Protein AF-A0A9D3XKF3-F1 (afdb_monomer_lite)

Foldseek 3Di:
DDDDDDDPDDDDPDDPDDDDDDDDDPDPPVVVVVVVVVVVVVVVVVVVVVVVVVVVVVVVVVLVVVLVVLVVVLVVLVVVLVVLVCQVVPCVVPDPVCSVVSVVVSVVVNVVSVVVNVVSVVVNVVSVVVVVVVVVVVVVVVVVVVPDPPPDDPDDDDDDDDDDDPDDDDDDD

Organism: NCBI:txid74926

pLDDT: mean 72.64, std 13.98, range [36.06, 91.5]

Radius of gyration: 32.76 Å; chains: 1; bounding box: 89×28×91 Å

Secondary structure (DSSP, 8-state):
---PPP----------------------HHHHHHHHHHHHHHHHHHHHHHHHHHHHHHHHHHHHHHHHHHHHHHHHHHHHHHHHTTGGGSGGGS-HHHHHHHHHHHHHHHHHHHHHHHHHHHHHHHHHHHHHHHHHHHHHHHHHHH----------------------PPPP-

Structure (mmCIF, N/CA/C/O backbone):
data_AF-A0A9D3XKF3-F1
#
_entry.id   AF-A0A9D3XKF3-F1
#
loop_
_atom_site.group_PDB
_atom_site.id
_atom_site.type_symbol
_atom_site.label_atom_id
_atom_site.label_alt_id
_atom_site.label_comp_id
_atom_site.label_asym_id
_atom_site.label_entity_id
_atom_site.label_seq_id
_atom_site.pdbx_PDB_ins_code
_atom_site.Cartn_x
_atom_site.Cartn_y
_atom_site.Cartn_z
_atom_site.occupancy
_atom_site.B_iso_or_equiv
_atom_site.auth_seq_id
_atom_site.auth_comp_id
_atom_site.auth_asym_id
_atom_site.auth_atom_id
_atom_site.pdbx_PDB_model_num
ATOM 1 N N . MET A 1 1 ? 14.728 -14.648 19.759 1.00 49.22 1 MET A N 1
ATOM 2 C CA . MET A 1 1 ? 14.638 -15.133 18.366 1.00 49.22 1 MET A CA 1
ATOM 3 C C . MET A 1 1 ? 15.507 -14.198 17.536 1.00 49.22 1 MET A C 1
ATOM 5 O O . MET A 1 1 ? 15.061 -13.125 17.159 1.00 49.22 1 MET A O 1
ATOM 9 N N . SER A 1 2 ? 16.798 -14.518 17.441 1.00 36.41 2 SER A N 1
ATOM 10 C CA . SER A 1 2 ? 17.829 -13.616 16.913 1.00 36.41 2 SER A CA 1
ATOM 11 C C . SER A 1 2 ? 17.990 -13.819 15.410 1.00 36.41 2 SER A C 1
ATOM 13 O O . SER A 1 2 ? 18.233 -14.938 14.965 1.00 36.41 2 SER A O 1
ATOM 15 N N . MET A 1 3 ? 17.841 -12.744 14.635 1.00 36.06 3 MET A N 1
ATOM 16 C CA . MET A 1 3 ? 18.145 -12.727 13.205 1.00 36.06 3 MET A CA 1
ATOM 17 C C . MET A 1 3 ? 19.655 -12.553 13.019 1.00 36.06 3 MET A C 1
ATOM 19 O O . MET A 1 3 ? 20.192 -11.480 13.284 1.00 36.06 3 MET A O 1
ATOM 23 N N . SER A 1 4 ? 20.334 -13.606 12.563 1.00 44.69 4 SER A N 1
ATOM 24 C CA . SER A 1 4 ? 21.698 -13.500 12.037 1.00 44.69 4 SER A CA 1
ATOM 25 C C . SER A 1 4 ? 21.690 -12.722 10.725 1.00 44.69 4 SER A C 1
ATOM 27 O O . SER A 1 4 ? 20.983 -13.078 9.782 1.00 44.69 4 SER A O 1
ATOM 29 N N . ILE A 1 5 ? 22.505 -11.673 10.671 1.00 47.72 5 ILE A N 1
ATOM 30 C CA . ILE A 1 5 ? 22.848 -10.937 9.456 1.00 47.72 5 ILE A CA 1
ATOM 31 C C . ILE A 1 5 ? 23.975 -11.716 8.772 1.00 47.72 5 ILE A C 1
ATOM 33 O O . ILE A 1 5 ? 25.007 -11.991 9.379 1.00 47.72 5 ILE A O 1
ATOM 37 N N . PHE A 1 6 ? 23.739 -12.119 7.528 1.00 45.12 6 PHE A N 1
ATOM 38 C CA . PHE A 1 6 ? 24.699 -12.812 6.675 1.00 45.12 6 PHE A CA 1
ATOM 39 C C . PHE A 1 6 ? 25.682 -11.775 6.106 1.00 45.12 6 PHE A C 1
ATOM 41 O O . PHE A 1 6 ? 25.260 -10.853 5.410 1.00 45.12 6 PHE A O 1
ATOM 48 N N . SER A 1 7 ? 26.969 -11.893 6.442 1.00 44.09 7 SER A N 1
ATOM 49 C CA . SER A 1 7 ? 28.045 -11.049 5.908 1.00 44.09 7 SER A CA 1
ATOM 50 C C . SER A 1 7 ? 28.355 -11.419 4.453 1.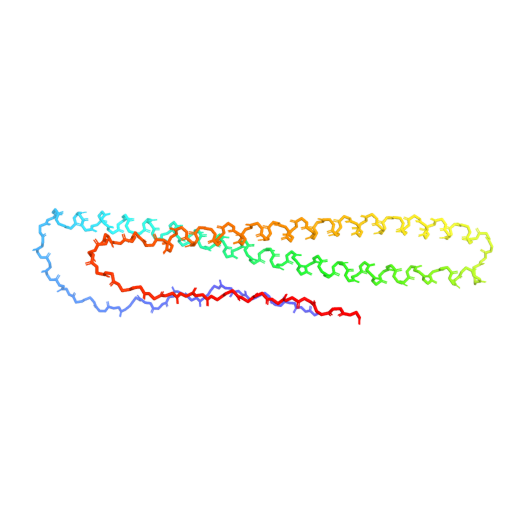00 44.09 7 SER A C 1
ATOM 52 O O . SER A 1 7 ? 28.844 -12.510 4.176 1.00 44.09 7 SER A O 1
ATOM 54 N N . GLU A 1 8 ? 28.102 -10.498 3.522 1.00 47.03 8 GLU A N 1
ATOM 55 C CA . GLU A 1 8 ? 28.606 -10.529 2.141 1.00 47.03 8 GLU A CA 1
ATOM 56 C C . GLU A 1 8 ? 30.037 -9.968 2.095 1.00 47.03 8 GLU A C 1
ATOM 58 O O . GLU A 1 8 ? 30.235 -8.808 1.743 1.00 47.03 8 GLU A O 1
ATOM 63 N N . THR A 1 9 ? 31.052 -10.758 2.451 1.00 55.16 9 THR A N 1
ATOM 64 C CA . THR A 1 9 ? 32.457 -10.370 2.211 1.00 55.16 9 THR A CA 1
ATOM 65 C C . THR A 1 9 ? 33.380 -11.571 1.996 1.00 55.16 9 THR A C 1
ATOM 67 O O . THR A 1 9 ? 34.381 -11.646 2.683 1.00 55.16 9 THR A O 1
ATOM 70 N N . GLU A 1 10 ? 33.106 -12.510 1.083 1.00 50.69 10 GLU A N 1
ATOM 71 C CA . GLU A 1 10 ? 34.127 -13.503 0.662 1.00 50.69 10 GLU A CA 1
ATOM 72 C C . GLU A 1 10 ? 33.811 -14.146 -0.701 1.00 50.69 10 GLU A C 1
ATOM 74 O O . GLU A 1 10 ? 33.521 -15.331 -0.771 1.00 50.69 10 GLU A O 1
ATOM 79 N N . ILE A 1 11 ? 33.868 -13.400 -1.811 1.00 52.22 11 ILE A N 1
ATOM 80 C CA . ILE A 1 11 ? 34.087 -14.018 -3.138 1.00 52.22 11 ILE A CA 1
ATOM 81 C C . ILE A 1 11 ? 34.850 -13.037 -4.042 1.00 52.22 11 ILE A C 1
ATOM 83 O O . ILE A 1 11 ? 34.238 -12.429 -4.916 1.00 52.22 11 ILE A O 1
ATOM 87 N N . LEU A 1 12 ? 36.165 -12.841 -3.844 1.00 50.34 12 LEU A N 1
ATOM 88 C CA . LEU A 1 12 ? 37.032 -12.319 -4.923 1.00 50.34 12 LEU A CA 1
ATOM 89 C C . LEU A 1 12 ? 38.546 -12.429 -4.670 1.00 50.34 12 LEU A C 1
ATOM 91 O O . LEU A 1 12 ? 39.264 -11.444 -4.798 1.00 50.34 12 LEU A O 1
ATOM 95 N N . LEU A 1 13 ? 39.069 -13.618 -4.371 1.00 51.72 13 LEU A N 1
ATOM 96 C CA . LEU A 1 13 ? 40.514 -13.866 -4.466 1.00 51.72 13 LEU A CA 1
ATOM 97 C C . LEU A 1 13 ? 40.783 -15.297 -4.937 1.00 51.72 13 LEU A C 1
ATOM 99 O O . LEU A 1 13 ? 41.178 -16.125 -4.132 1.00 51.72 13 LEU A O 1
ATOM 103 N N . ASP A 1 14 ? 40.562 -15.595 -6.226 1.00 45.94 14 ASP A N 1
ATOM 104 C CA . ASP A 1 14 ? 41.229 -16.760 -6.841 1.00 45.94 14 ASP A CA 1
ATOM 105 C C . ASP A 1 14 ? 41.308 -16.733 -8.384 1.00 45.94 14 ASP A C 1
ATOM 107 O O . ASP A 1 14 ? 40.987 -17.691 -9.082 1.00 45.94 14 ASP A O 1
ATOM 111 N N . LEU A 1 15 ? 41.730 -15.601 -8.959 1.00 51.44 15 LEU A N 1
ATOM 112 C CA . LEU A 1 15 ? 42.036 -15.501 -10.398 1.00 51.44 15 LEU A CA 1
ATOM 113 C C . LEU A 1 15 ? 43.392 -14.825 -10.655 1.00 51.44 15 LEU A C 1
ATOM 115 O O . LEU A 1 15 ? 43.530 -14.011 -11.564 1.00 51.44 15 LEU A O 1
ATOM 119 N N . SER A 1 16 ? 44.415 -15.155 -9.861 1.00 50.50 16 SER A N 1
ATOM 120 C CA . SER A 1 16 ? 45.786 -14.668 -10.085 1.00 50.50 16 SER A CA 1
ATOM 121 C C . SER A 1 16 ? 46.793 -15.817 -10.125 1.00 50.50 16 SER A C 1
ATOM 123 O O . SER A 1 16 ? 47.710 -15.914 -9.316 1.00 50.50 16 SER A O 1
ATOM 125 N N . SER A 1 17 ? 46.594 -16.743 -11.062 1.00 50.62 17 SER A N 1
ATOM 126 C CA . SER A 1 17 ? 47.620 -17.705 -11.494 1.00 50.62 17 SER A CA 1
ATOM 127 C C . SER A 1 17 ? 47.348 -18.158 -12.930 1.00 50.62 17 SER A C 1
ATOM 129 O O . SER A 1 17 ? 47.228 -19.341 -13.230 1.00 50.62 17 SER A O 1
ATOM 131 N N . ALA A 1 18 ? 47.227 -17.191 -13.842 1.00 50.16 18 ALA A N 1
ATOM 132 C CA . ALA A 1 18 ? 47.318 -17.452 -15.273 1.00 50.16 18 ALA A CA 1
ATOM 133 C C . ALA A 1 18 ? 48.772 -17.238 -15.711 1.00 50.16 18 ALA A C 1
ATOM 135 O O . ALA A 1 18 ? 49.296 -16.126 -15.682 1.00 50.16 18 ALA A O 1
ATOM 136 N N . SER A 1 19 ? 49.418 -18.347 -16.065 1.00 52.78 19 SER A N 1
ATOM 137 C CA . SER A 1 19 ? 50.747 -18.442 -16.665 1.00 52.78 19 SER A CA 1
ATOM 138 C C . SER A 1 19 ? 50.959 -17.380 -17.753 1.00 52.78 19 SER A C 1
ATOM 140 O O . SER A 1 19 ? 50.262 -17.351 -18.768 1.00 52.78 19 SER A O 1
ATOM 142 N N . ALA A 1 20 ? 51.933 -16.499 -17.521 1.00 52.84 20 ALA A N 1
ATOM 143 C CA . ALA A 1 20 ? 52.381 -15.497 -18.474 1.00 52.84 20 ALA A CA 1
ATOM 144 C C . ALA A 1 20 ? 53.132 -16.178 -19.627 1.00 52.84 20 ALA A C 1
ATOM 146 O O . ALA A 1 20 ? 54.328 -16.448 -19.535 1.00 52.84 20 ALA A O 1
ATOM 147 N N . VAL A 1 21 ? 52.424 -16.453 -20.722 1.00 63.56 21 VAL A N 1
ATOM 148 C CA . VAL A 1 21 ? 53.046 -16.752 -22.015 1.00 63.56 21 VAL A CA 1
ATOM 149 C C . VAL A 1 21 ? 53.445 -15.412 -22.649 1.00 63.56 21 VAL A C 1
ATOM 151 O O . VAL A 1 21 ? 52.562 -14.602 -22.944 1.00 63.56 21 VAL A O 1
ATOM 154 N N . PRO A 1 22 ? 54.744 -15.125 -22.849 1.00 56.66 22 PRO A N 1
ATOM 155 C CA . PRO A 1 22 ? 55.180 -13.876 -23.457 1.00 56.66 22 PRO A CA 1
ATOM 156 C C . PRO A 1 22 ? 54.881 -13.918 -24.957 1.00 56.66 22 PRO A C 1
ATOM 158 O O . PRO A 1 22 ? 55.567 -14.594 -25.722 1.00 56.66 22 PRO A O 1
ATOM 161 N N . VAL A 1 23 ? 53.844 -13.202 -25.391 1.00 58.81 23 VAL A N 1
ATOM 162 C CA . VAL A 1 23 ? 53.564 -13.009 -26.818 1.00 58.81 23 VAL A CA 1
ATOM 163 C C . VAL A 1 23 ? 54.338 -11.774 -27.303 1.00 58.81 23 VAL A C 1
ATOM 165 O O . VAL A 1 23 ? 54.110 -10.681 -26.778 1.00 58.81 23 VAL A O 1
ATOM 168 N N . PRO A 1 24 ? 55.257 -11.894 -28.280 1.00 52.56 24 PRO A N 1
ATOM 169 C CA . PRO A 1 24 ? 56.035 -10.765 -28.777 1.00 52.56 24 PRO A CA 1
ATOM 170 C C . PRO A 1 24 ? 55.185 -9.927 -29.741 1.00 52.56 24 PRO A C 1
ATOM 172 O O . PRO A 1 24 ? 55.198 -10.130 -30.952 1.00 52.56 24 PRO A O 1
ATOM 175 N N . PHE A 1 25 ? 54.427 -8.968 -29.212 1.00 52.66 25 PHE A N 1
ATOM 176 C CA . PHE A 1 25 ? 53.711 -7.995 -30.036 1.00 52.66 25 PHE A CA 1
ATOM 177 C C . PHE A 1 25 ? 54.606 -6.791 -30.345 1.00 52.66 25 PHE A C 1
ATOM 179 O O . PHE A 1 25 ? 54.596 -5.785 -29.642 1.00 52.66 25 PHE A O 1
ATOM 186 N N . ASN A 1 26 ? 55.370 -6.881 -31.435 1.00 65.00 26 ASN A N 1
ATOM 187 C CA . ASN A 1 26 ? 55.974 -5.712 -32.073 1.00 65.00 26 ASN A CA 1
ATOM 188 C C . ASN A 1 26 ? 54.916 -5.030 -32.958 1.00 65.00 26 ASN A C 1
ATOM 190 O O . ASN A 1 26 ? 54.854 -5.259 -34.165 1.00 65.00 26 ASN A O 1
ATOM 194 N N . MET A 1 27 ? 54.022 -4.262 -32.332 1.00 54.94 27 MET A N 1
ATOM 195 C CA . MET A 1 27 ? 53.008 -3.455 -33.016 1.00 54.94 27 MET A CA 1
ATOM 196 C C . MET A 1 27 ? 53.355 -1.962 -32.894 1.00 54.94 27 MET A C 1
ATOM 198 O O . MET A 1 27 ? 53.794 -1.529 -31.828 1.00 54.94 27 MET A O 1
ATOM 202 N N . PRO A 1 28 ? 53.139 -1.145 -33.945 1.00 67.12 28 PRO A N 1
ATOM 203 C CA . PRO A 1 28 ? 53.393 0.293 -33.907 1.00 67.12 28 PRO A CA 1
ATOM 204 C C . PRO A 1 28 ? 52.643 0.965 -32.750 1.00 67.12 28 PRO A C 1
ATOM 206 O O . PRO A 1 28 ? 51.425 0.813 -32.638 1.00 67.12 28 PRO A O 1
ATOM 209 N N . SER A 1 29 ? 53.335 1.777 -31.942 1.00 70.62 29 SER A N 1
ATOM 210 C CA . SER A 1 29 ? 52.798 2.424 -30.728 1.00 70.62 29 SER A CA 1
ATOM 211 C C . SER A 1 29 ? 51.499 3.212 -30.947 1.00 70.62 29 SER A C 1
ATOM 213 O O . SER A 1 29 ? 50.716 3.405 -30.022 1.00 70.62 29 SER A O 1
ATOM 215 N N . ARG A 1 30 ? 51.230 3.639 -32.186 1.00 64.38 30 ARG A N 1
ATOM 216 C CA . ARG A 1 30 ? 49.988 4.321 -32.566 1.00 64.38 30 ARG A CA 1
ATOM 217 C C . ARG A 1 30 ? 48.764 3.406 -32.535 1.00 64.38 30 ARG A C 1
ATOM 219 O O . ARG A 1 30 ? 47.702 3.851 -32.123 1.00 64.38 30 ARG A O 1
ATOM 226 N N . ILE A 1 31 ? 48.902 2.141 -32.927 1.00 70.94 31 ILE A N 1
ATOM 227 C CA . ILE A 1 31 ? 47.783 1.186 -32.982 1.00 70.94 31 ILE A CA 1
ATOM 228 C C . ILE A 1 31 ? 47.345 0.791 -31.565 1.00 70.94 31 ILE A C 1
ATOM 230 O O . ILE A 1 31 ? 46.149 0.722 -31.291 1.00 70.94 31 ILE A O 1
ATOM 234 N N . LEU A 1 32 ? 48.301 0.635 -30.643 1.00 73.06 32 LEU A N 1
ATOM 235 C CA . LEU A 1 32 ? 48.017 0.377 -29.227 1.00 73.06 32 LEU A CA 1
ATOM 236 C C . LEU A 1 32 ? 47.250 1.536 -28.575 1.00 73.06 32 LEU A C 1
ATOM 238 O O . LEU A 1 32 ? 46.335 1.299 -27.793 1.00 73.06 32 LEU A O 1
ATOM 242 N N . PHE A 1 33 ? 47.564 2.779 -28.950 1.00 74.38 33 PHE A N 1
ATOM 243 C CA . PHE A 1 33 ? 46.885 3.963 -28.420 1.00 74.38 33 PHE A CA 1
ATOM 244 C C . PHE A 1 33 ? 45.412 4.040 -28.857 1.00 74.38 33 PHE A C 1
ATOM 246 O O . PHE A 1 33 ? 44.536 4.317 -28.041 1.00 74.38 33 PHE A O 1
ATOM 253 N N . PHE A 1 34 ? 45.116 3.729 -30.124 1.00 74.31 34 PHE A N 1
ATOM 254 C CA . PHE A 1 34 ? 43.732 3.671 -30.611 1.00 74.31 34 PHE A CA 1
ATOM 255 C C . PHE A 1 34 ? 42.934 2.531 -29.969 1.00 74.31 34 PHE A C 1
ATOM 257 O O . PHE A 1 34 ? 41.776 2.730 -29.607 1.00 74.31 34 PHE A O 1
ATOM 264 N N . HIS A 1 35 ? 43.545 1.360 -29.775 1.00 75.31 35 HIS A N 1
ATOM 265 C CA . HIS A 1 35 ? 42.885 0.246 -29.092 1.00 75.31 35 HIS A CA 1
ATOM 266 C C . HIS A 1 35 ? 42.580 0.562 -27.619 1.00 75.31 35 HIS A C 1
ATOM 268 O O . HIS A 1 35 ? 41.510 0.196 -27.133 1.00 75.31 35 HIS A O 1
ATOM 274 N N . LEU A 1 36 ? 43.477 1.278 -26.928 1.00 78.06 36 LEU A N 1
ATOM 275 C CA . LEU A 1 36 ? 43.283 1.705 -25.540 1.00 78.06 36 LEU A CA 1
ATOM 276 C C . LEU A 1 36 ? 42.132 2.718 -25.409 1.00 78.06 36 LEU A C 1
ATOM 278 O O . LEU A 1 36 ? 41.274 2.554 -24.550 1.00 78.06 36 LEU A O 1
ATOM 282 N N . LEU A 1 37 ? 42.053 3.701 -26.312 1.00 73.94 37 LEU A N 1
ATOM 283 C CA . LEU A 1 37 ? 40.959 4.683 -26.353 1.00 73.94 37 LEU A CA 1
ATOM 284 C C . LEU A 1 37 ? 39.595 4.044 -26.648 1.00 73.94 37 LEU A C 1
ATOM 286 O O . LEU A 1 37 ? 38.592 4.400 -26.030 1.00 73.94 37 LEU A O 1
ATOM 290 N N . ILE A 1 38 ? 39.547 3.085 -27.578 1.00 76.81 38 ILE A N 1
ATOM 291 C CA . ILE A 1 38 ? 38.321 2.334 -27.882 1.00 76.81 38 ILE A CA 1
ATOM 292 C C . ILE A 1 38 ? 37.894 1.505 -26.664 1.00 76.81 38 ILE A C 1
ATOM 294 O O . ILE A 1 38 ? 36.711 1.481 -26.324 1.00 76.81 38 ILE A O 1
ATOM 298 N N . TRP A 1 39 ? 38.848 0.877 -25.974 1.00 76.38 39 TRP A N 1
ATOM 299 C CA . TRP A 1 39 ? 38.592 0.112 -24.756 1.00 76.38 39 TRP A CA 1
ATOM 300 C C . TRP A 1 39 ? 38.083 0.985 -23.602 1.00 76.38 39 TRP A C 1
ATOM 302 O O . TRP A 1 39 ? 37.081 0.639 -22.983 1.00 76.38 39 TRP A O 1
ATOM 312 N N . GLU A 1 40 ? 38.695 2.144 -23.343 1.00 68.38 40 GLU A N 1
ATOM 313 C CA . GLU A 1 40 ? 38.217 3.088 -22.322 1.00 68.38 40 GLU A CA 1
ATOM 314 C C . GLU A 1 40 ? 36.818 3.626 -22.645 1.00 68.38 40 GLU A C 1
ATOM 316 O O . GLU A 1 40 ? 35.959 3.692 -21.762 1.00 68.38 40 GLU A O 1
ATOM 321 N N . SER A 1 41 ? 36.539 3.936 -23.915 1.00 68.50 41 SER A N 1
ATOM 322 C CA . SER A 1 41 ? 35.215 4.390 -24.353 1.00 68.50 41 SER A CA 1
ATOM 323 C C . SER A 1 41 ? 34.141 3.306 -24.168 1.00 68.50 41 SER A C 1
ATOM 325 O O . SER A 1 41 ? 33.060 3.584 -23.638 1.00 68.50 41 SER A O 1
ATOM 327 N N . LEU A 1 42 ? 34.455 2.051 -24.511 1.00 72.75 42 LEU A N 1
ATOM 328 C CA . LEU A 1 42 ? 33.572 0.897 -24.300 1.00 72.75 42 LEU A CA 1
ATOM 329 C C . LEU A 1 42 ? 33.356 0.588 -22.811 1.00 72.75 42 LEU A C 1
ATOM 331 O O . LEU A 1 42 ? 32.219 0.348 -22.400 1.00 72.75 42 LEU A O 1
ATOM 335 N N . CYS A 1 43 ? 34.410 0.645 -21.993 1.00 70.88 43 CYS A N 1
ATOM 336 C CA . CYS A 1 43 ? 34.325 0.448 -20.543 1.00 70.88 43 CYS A CA 1
ATOM 337 C C . CYS A 1 43 ? 33.456 1.518 -19.871 1.00 70.88 43 CYS A C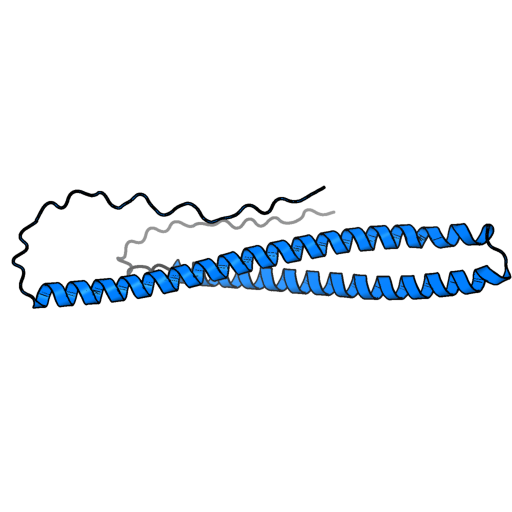 1
ATOM 339 O O . CYS A 1 43 ? 32.598 1.186 -19.052 1.00 70.88 43 CYS A O 1
ATOM 341 N N . THR A 1 44 ? 33.601 2.783 -20.271 1.00 73.12 44 THR A N 1
ATOM 342 C CA . THR A 1 44 ? 32.804 3.890 -19.717 1.00 73.12 44 THR A CA 1
ATOM 343 C C . THR A 1 44 ? 31.317 3.746 -20.069 1.00 73.12 44 THR A C 1
ATOM 345 O O . THR A 1 44 ? 30.440 3.957 -19.227 1.00 73.12 44 THR A O 1
ATOM 348 N N . GLY A 1 45 ? 31.013 3.321 -21.301 1.00 73.19 45 GLY A N 1
ATOM 349 C CA . GLY A 1 45 ? 29.642 3.038 -21.732 1.00 73.19 45 GLY A CA 1
ATOM 350 C C . GLY A 1 45 ? 29.008 1.863 -20.978 1.00 73.19 45 GLY A C 1
ATOM 351 O O . GLY A 1 45 ? 27.857 1.952 -20.541 1.00 73.19 45 GLY A O 1
ATOM 352 N N . ALA A 1 46 ? 29.759 0.778 -20.771 1.00 68.81 46 ALA A N 1
ATOM 353 C CA . ALA A 1 46 ? 29.284 -0.400 -20.048 1.00 68.81 46 ALA A CA 1
ATOM 354 C C . ALA A 1 46 ? 28.980 -0.092 -18.572 1.00 68.81 46 ALA A C 1
ATOM 356 O O . ALA A 1 46 ? 27.942 -0.516 -18.058 1.00 68.81 46 ALA A O 1
ATOM 357 N N . GLU A 1 47 ? 29.825 0.696 -17.902 1.00 75.19 47 GLU A N 1
ATOM 358 C CA . GLU A 1 47 ? 29.622 1.086 -16.503 1.00 75.19 47 GLU A CA 1
ATOM 359 C C . GLU A 1 47 ? 28.362 1.948 -16.321 1.00 75.19 47 GLU A C 1
ATOM 361 O O . GLU A 1 47 ? 27.576 1.720 -15.396 1.00 75.19 47 GLU A O 1
ATOM 366 N N . ALA A 1 48 ? 28.114 2.897 -17.230 1.00 74.44 48 ALA A N 1
ATOM 367 C CA . ALA A 1 48 ? 26.916 3.735 -17.202 1.00 74.44 48 ALA A CA 1
ATOM 368 C C . ALA A 1 48 ? 25.629 2.906 -17.371 1.00 74.44 48 ALA A C 1
ATOM 370 O O . ALA A 1 48 ? 24.662 3.088 -16.624 1.00 74.44 48 ALA A O 1
ATOM 371 N N . VAL A 1 49 ? 25.629 1.941 -18.297 1.00 75.06 49 VAL A N 1
ATOM 372 C CA . VAL A 1 49 ? 24.498 1.021 -18.509 1.00 75.06 49 VAL A CA 1
ATOM 373 C C . VAL A 1 49 ? 24.278 0.123 -17.289 1.00 75.06 49 VAL A C 1
ATOM 375 O O . VAL A 1 49 ? 23.134 -0.110 -16.891 1.00 75.06 49 VAL A O 1
ATOM 378 N N . LEU A 1 50 ? 25.351 -0.357 -16.658 1.00 74.50 50 LEU A N 1
ATOM 379 C CA . LEU A 1 50 ? 25.275 -1.230 -15.488 1.00 74.50 50 LEU A CA 1
ATOM 380 C C . LEU A 1 50 ? 24.774 -0.466 -14.253 1.00 74.50 50 LEU A C 1
ATOM 382 O O . LEU A 1 50 ? 23.872 -0.944 -13.563 1.00 74.50 50 LEU A O 1
ATOM 386 N N . LYS A 1 51 ? 25.242 0.771 -14.036 1.00 77.50 51 LYS A N 1
ATOM 387 C CA . LYS A 1 51 ? 24.723 1.682 -13.001 1.00 77.50 51 LYS A CA 1
ATOM 388 C C . LYS A 1 51 ? 23.243 2.018 -13.215 1.00 77.50 51 LYS A C 1
ATOM 390 O O . LYS A 1 51 ? 22.479 1.994 -12.247 1.00 77.50 51 LYS A O 1
ATOM 395 N N . ALA A 1 52 ? 22.819 2.264 -14.457 1.00 74.75 52 ALA A N 1
ATOM 396 C CA . ALA A 1 52 ? 21.418 2.525 -14.800 1.00 74.75 52 ALA A CA 1
ATOM 397 C C . ALA A 1 52 ? 20.514 1.295 -14.591 1.00 74.75 52 ALA A C 1
ATOM 399 O O . ALA A 1 52 ? 19.396 1.417 -14.085 1.00 74.75 52 ALA A O 1
ATOM 400 N N . LYS A 1 53 ? 20.996 0.089 -14.917 1.00 68.38 53 LYS A N 1
ATOM 401 C CA . LYS A 1 53 ? 20.289 -1.171 -14.624 1.00 68.38 53 LYS A CA 1
ATOM 402 C C . LYS A 1 53 ? 20.210 -1.444 -13.120 1.00 68.38 53 LYS A C 1
ATOM 404 O O . LYS A 1 53 ? 19.168 -1.851 -12.613 1.00 68.38 53 LYS A O 1
ATOM 409 N N . LEU A 1 54 ? 21.279 -1.169 -12.376 1.00 74.25 54 LEU A N 1
ATOM 410 C CA . LEU A 1 54 ? 21.315 -1.381 -10.930 1.00 74.25 54 LEU A CA 1
ATOM 411 C C . LEU A 1 54 ? 20.438 -0.373 -10.165 1.00 74.25 54 LEU A C 1
ATOM 413 O O . LEU A 1 54 ? 19.875 -0.712 -9.122 1.00 74.25 54 LEU A O 1
ATOM 417 N N . SER A 1 55 ? 20.296 0.866 -10.650 1.00 71.06 55 SER A N 1
ATOM 418 C CA . SER A 1 55 ? 19.340 1.826 -10.077 1.00 71.06 55 SER A CA 1
ATOM 419 C C . SER A 1 55 ? 17.894 1.401 -10.345 1.00 71.06 55 SER A C 1
ATOM 421 O O . SER A 1 55 ? 17.088 1.391 -9.416 1.00 71.06 55 SER A O 1
ATOM 423 N N . THR A 1 56 ? 17.567 0.939 -11.558 1.00 67.50 56 THR A N 1
ATOM 424 C CA . THR A 1 56 ? 16.222 0.423 -11.877 1.00 67.50 56 THR A CA 1
ATOM 425 C C . THR A 1 56 ? 15.861 -0.821 -11.063 1.00 67.50 56 THR A C 1
ATOM 427 O O . THR A 1 56 ? 14.750 -0.888 -10.534 1.00 67.50 56 THR A O 1
ATOM 430 N N . VAL A 1 57 ? 16.793 -1.761 -10.863 1.00 68.31 57 VAL A N 1
ATOM 431 C CA . VAL A 1 57 ? 16.577 -2.938 -9.995 1.00 68.31 57 VAL A CA 1
ATOM 432 C C . VAL A 1 57 ? 16.341 -2.529 -8.536 1.00 68.31 57 VAL A C 1
ATOM 434 O O . VAL A 1 57 ? 15.421 -3.042 -7.894 1.00 68.31 57 VAL A O 1
ATOM 437 N N . ARG A 1 58 ? 17.108 -1.563 -8.008 1.00 65.69 58 ARG A N 1
ATOM 438 C CA . ARG A 1 58 ? 16.889 -1.029 -6.651 1.00 65.69 58 ARG A CA 1
ATOM 439 C C . ARG A 1 58 ? 15.524 -0.357 -6.509 1.00 65.69 58 ARG A C 1
ATOM 441 O O . ARG A 1 58 ? 14.835 -0.606 -5.522 1.00 65.69 58 ARG A O 1
ATOM 448 N N . HIS A 1 59 ? 15.098 0.426 -7.500 1.00 67.56 59 HIS A N 1
ATOM 449 C CA . HIS A 1 59 ? 13.778 1.058 -7.492 1.00 67.56 59 HIS A CA 1
ATOM 450 C C . HIS A 1 59 ? 12.636 0.036 -7.575 1.00 67.56 59 HIS A C 1
ATOM 452 O O . HIS A 1 59 ? 11.653 0.177 -6.850 1.00 67.56 59 HIS A O 1
ATOM 458 N N . ALA A 1 60 ? 12.767 -1.016 -8.387 1.00 63.44 60 ALA A N 1
ATOM 459 C CA . ALA A 1 60 ? 11.770 -2.085 -8.463 1.00 63.44 60 ALA A CA 1
ATOM 460 C C . ALA A 1 60 ? 11.641 -2.841 -7.129 1.00 63.44 60 ALA A C 1
ATOM 462 O O . ALA A 1 60 ? 10.529 -3.049 -6.638 1.00 63.44 60 ALA A O 1
ATOM 463 N N . LYS A 1 61 ? 12.773 -3.179 -6.494 1.00 68.75 61 LYS A N 1
ATOM 464 C CA . LYS A 1 61 ? 12.794 -3.843 -5.181 1.00 68.75 61 LYS A CA 1
ATOM 465 C C . LYS A 1 61 ? 12.180 -2.958 -4.093 1.00 68.75 61 LYS A C 1
ATOM 467 O O . LYS A 1 61 ? 11.376 -3.437 -3.300 1.00 68.75 61 LYS A O 1
ATOM 472 N N . HIS A 1 62 ? 12.499 -1.664 -4.088 1.00 74.81 62 HIS A N 1
ATOM 473 C CA . HIS A 1 62 ? 11.940 -0.707 -3.135 1.00 74.81 62 HIS A CA 1
ATOM 474 C C . HIS A 1 62 ? 10.416 -0.562 -3.278 1.00 74.81 62 HIS A C 1
ATOM 476 O O . HIS A 1 62 ? 9.700 -0.658 -2.283 1.00 74.81 62 HIS A O 1
ATOM 482 N N . LYS A 1 63 ? 9.907 -0.426 -4.511 1.00 73.56 63 LYS A N 1
ATOM 483 C CA . LYS A 1 63 ? 8.461 -0.343 -4.780 1.00 73.56 63 LYS A CA 1
ATOM 484 C C . LYS A 1 63 ? 7.711 -1.608 -4.346 1.00 73.56 63 LYS A C 1
ATOM 486 O O . LYS A 1 63 ? 6.653 -1.503 -3.732 1.00 73.56 63 LYS A O 1
ATOM 491 N N . ALA A 1 64 ? 8.271 -2.794 -4.601 1.00 77.00 64 ALA A N 1
ATOM 492 C CA . ALA A 1 64 ? 7.681 -4.059 -4.158 1.00 77.00 64 ALA A CA 1
ATOM 493 C C . ALA A 1 64 ? 7.623 -4.172 -2.623 1.00 77.00 64 ALA A C 1
ATOM 495 O O . ALA A 1 64 ? 6.622 -4.630 -2.071 1.00 77.00 64 ALA A O 1
ATOM 496 N N . THR A 1 65 ? 8.668 -3.720 -1.922 1.00 78.38 65 THR A N 1
ATOM 497 C CA . THR A 1 65 ? 8.683 -3.678 -0.453 1.00 78.38 65 THR A CA 1
ATOM 498 C C . THR A 1 65 ? 7.630 -2.717 0.094 1.00 78.38 65 THR A C 1
ATOM 500 O O . THR A 1 65 ? 6.883 -3.106 0.988 1.00 78.38 65 THR A O 1
ATOM 503 N N . ILE A 1 66 ? 7.513 -1.507 -0.469 1.00 78.50 66 ILE A N 1
ATOM 504 C CA . ILE A 1 66 ? 6.482 -0.537 -0.064 1.00 78.50 66 ILE A CA 1
ATOM 505 C C . ILE A 1 66 ? 5.087 -1.138 -0.237 1.00 78.50 66 ILE A C 1
ATOM 507 O O . ILE A 1 66 ? 4.301 -1.107 0.702 1.00 78.50 66 ILE A O 1
ATOM 511 N N . PHE A 1 67 ? 4.799 -1.762 -1.383 1.00 78.75 67 PHE A N 1
ATOM 512 C CA . PHE A 1 67 ? 3.500 -2.395 -1.624 1.00 78.75 67 PHE A CA 1
ATOM 513 C C . PHE A 1 67 ? 3.156 -3.459 -0.571 1.00 78.75 67 PHE A C 1
ATOM 515 O O . PHE A 1 67 ? 2.036 -3.492 -0.063 1.00 78.75 67 PHE A O 1
ATOM 522 N N . ARG A 1 68 ? 4.122 -4.309 -0.195 1.00 80.81 68 ARG A N 1
ATOM 523 C CA . ARG A 1 68 ? 3.917 -5.322 0.853 1.00 80.81 68 ARG A CA 1
ATOM 524 C C . ARG A 1 68 ? 3.654 -4.691 2.219 1.00 80.81 68 ARG A C 1
ATOM 526 O O . ARG A 1 68 ? 2.753 -5.149 2.911 1.00 80.81 68 ARG A O 1
ATOM 533 N N . ILE A 1 69 ? 4.406 -3.653 2.588 1.00 81.31 69 ILE A N 1
ATOM 534 C CA . ILE A 1 69 ? 4.210 -2.924 3.851 1.00 81.31 69 ILE A CA 1
ATOM 535 C C . ILE A 1 69 ? 2.818 -2.283 3.880 1.00 81.31 69 ILE A C 1
ATOM 537 O O . ILE A 1 69 ? 2.090 -2.466 4.851 1.00 81.31 69 ILE A O 1
ATOM 541 N N . SER A 1 70 ? 2.417 -1.604 2.802 1.00 80.81 70 SER A N 1
ATOM 542 C CA . SER A 1 70 ? 1.086 -1.002 2.679 1.00 80.81 70 SER A CA 1
ATOM 543 C C . SER A 1 70 ? -0.030 -2.043 2.787 1.00 80.81 70 SER A C 1
ATOM 545 O O . SER A 1 70 ? -1.012 -1.805 3.482 1.00 80.81 70 SER A O 1
ATOM 547 N N . ASN A 1 71 ? 0.130 -3.217 2.166 1.00 84.19 71 ASN A N 1
ATOM 548 C CA . ASN A 1 71 ? -0.845 -4.305 2.272 1.00 84.19 71 ASN A CA 1
ATOM 549 C C . ASN A 1 71 ? -0.947 -4.847 3.712 1.00 84.19 71 ASN A C 1
ATOM 551 O O . ASN A 1 71 ? -2.046 -4.995 4.241 1.00 84.19 71 ASN A O 1
ATOM 555 N N . CYS A 1 72 ? 0.186 -5.068 4.389 1.00 85.12 72 CYS A N 1
ATOM 556 C CA . CYS A 1 72 ? 0.187 -5.463 5.800 1.00 85.12 72 CYS A CA 1
ATOM 557 C C . CYS A 1 72 ? -0.502 -4.417 6.691 1.00 85.12 72 CYS A C 1
ATOM 559 O O . CYS A 1 72 ? -1.309 -4.788 7.539 1.00 85.12 72 CYS A O 1
ATOM 561 N N . HIS A 1 73 ? -0.235 -3.123 6.478 1.00 81.38 73 HIS A N 1
ATOM 562 C CA . HIS A 1 73 ? -0.920 -2.053 7.208 1.00 81.38 73 HIS A CA 1
ATOM 563 C C . HIS A 1 73 ? -2.426 -2.028 6.933 1.00 81.38 73 HIS A C 1
ATOM 565 O O . HIS A 1 73 ? -3.197 -1.871 7.872 1.00 81.38 73 HIS A O 1
ATOM 571 N N . ALA A 1 74 ? -2.863 -2.235 5.689 1.00 81.56 74 ALA A N 1
ATOM 572 C CA . ALA A 1 74 ? -4.287 -2.309 5.367 1.00 81.56 74 ALA A CA 1
ATOM 573 C C . ALA A 1 74 ? -4.980 -3.496 6.064 1.00 81.56 74 ALA A C 1
ATOM 575 O O . ALA A 1 74 ? -6.104 -3.357 6.545 1.00 81.56 74 ALA A O 1
ATOM 576 N N . LEU A 1 75 ? -4.312 -4.653 6.159 1.00 86.75 75 LEU A N 1
ATOM 577 C CA . LEU A 1 75 ? -4.830 -5.819 6.885 1.00 86.75 75 LEU A CA 1
ATOM 578 C C . LEU A 1 75 ? -4.909 -5.577 8.397 1.00 86.75 75 LEU A C 1
ATOM 580 O O . LEU A 1 75 ? -5.915 -5.942 9.003 1.00 86.75 75 LEU A O 1
ATOM 584 N N . LEU A 1 76 ? -3.888 -4.947 8.989 1.00 84.75 76 LEU A N 1
ATOM 585 C CA . LEU A 1 76 ? -3.890 -4.562 10.404 1.00 84.75 76 LEU A CA 1
ATOM 586 C C . LEU A 1 76 ? -5.001 -3.554 10.701 1.00 84.75 76 LEU A C 1
ATOM 588 O O . LEU A 1 76 ? -5.829 -3.818 11.562 1.00 84.75 76 LEU A O 1
ATOM 592 N N . ALA A 1 77 ? -5.114 -2.482 9.914 1.00 82.56 77 ALA A N 1
ATOM 593 C CA . ALA A 1 77 ? -6.172 -1.487 10.080 1.00 82.56 77 ALA A CA 1
ATOM 594 C C . ALA A 1 77 ? -7.578 -2.101 9.953 1.00 82.56 77 ALA A C 1
ATOM 596 O O . ALA A 1 77 ? -8.483 -1.741 10.699 1.00 82.56 77 ALA A O 1
ATOM 597 N N . LYS A 1 78 ? -7.770 -3.071 9.046 1.00 85.56 78 LYS A N 1
ATOM 598 C CA . LYS A 1 78 ? -9.032 -3.818 8.932 1.00 85.56 78 LYS A CA 1
ATOM 599 C C . LYS A 1 78 ? -9.315 -4.666 10.177 1.00 85.56 78 LYS A C 1
ATOM 601 O O . LYS A 1 78 ? -10.466 -4.762 10.602 1.00 85.56 78 LYS A O 1
ATOM 606 N N . TYR A 1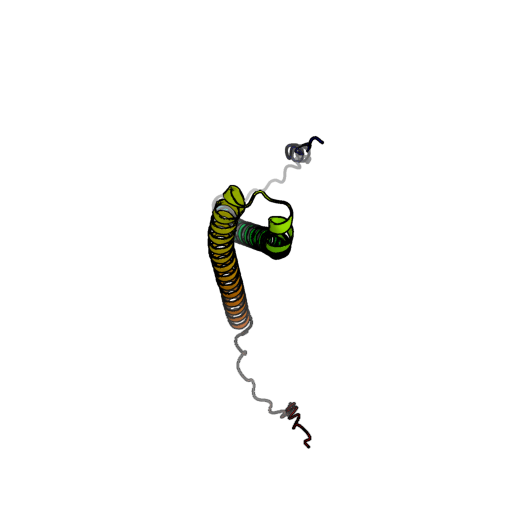 79 ? -8.292 -5.319 10.725 1.00 89.69 79 TYR A N 1
ATOM 607 C CA . TYR A 1 79 ? -8.419 -6.112 11.945 1.00 89.69 79 TYR A CA 1
ATOM 608 C C . TYR A 1 79 ? -8.759 -5.229 13.146 1.00 89.69 79 TYR A C 1
ATOM 610 O O . TYR A 1 79 ? -9.703 -5.536 13.873 1.00 89.69 79 TYR A O 1
ATOM 618 N N . ASP A 1 80 ? -8.055 -4.107 13.294 1.00 83.62 80 ASP A N 1
ATOM 619 C CA . ASP A 1 80 ? -8.311 -3.133 14.345 1.00 83.62 80 ASP A CA 1
ATOM 620 C C . ASP A 1 80 ? -9.733 -2.587 14.214 1.00 83.62 80 ASP A C 1
ATOM 622 O O . ASP A 1 80 ? -10.512 -2.719 15.151 1.00 83.62 80 ASP A O 1
ATOM 626 N N . PHE A 1 81 ? -10.147 -2.122 13.031 1.00 81.94 81 PHE A N 1
ATOM 627 C CA . PHE A 1 81 ? -11.516 -1.654 12.789 1.00 81.94 81 PHE A CA 1
ATOM 628 C C . PHE A 1 81 ? -12.581 -2.679 13.216 1.00 81.94 81 PHE A C 1
ATOM 630 O O . PHE A 1 81 ? -13.542 -2.335 13.903 1.00 81.94 81 PHE A O 1
ATOM 637 N N . ASN A 1 82 ? -12.390 -3.956 12.869 1.00 88.81 82 ASN A N 1
ATOM 638 C CA . ASN A 1 82 ? -13.302 -5.031 13.264 1.00 88.81 82 ASN A CA 1
ATOM 639 C C . ASN A 1 82 ? -13.306 -5.305 14.776 1.00 88.81 82 ASN A C 1
ATOM 641 O O . ASN A 1 82 ? -14.319 -5.760 15.302 1.00 88.81 82 ASN A O 1
ATOM 645 N N . ASN A 1 83 ? -12.194 -5.074 15.475 1.00 87.19 83 ASN A N 1
ATOM 646 C CA . ASN A 1 83 ? -12.142 -5.178 16.932 1.00 87.19 83 ASN A CA 1
ATOM 647 C C . ASN A 1 83 ? -12.804 -3.976 17.604 1.00 87.19 83 ASN A C 1
ATOM 649 O O . ASN A 1 83 ? -13.577 -4.167 18.539 1.00 87.19 83 ASN A O 1
ATOM 653 N N . TYR A 1 84 ? -12.575 -2.763 17.099 1.00 82.69 84 TYR A N 1
ATOM 654 C CA . TYR A 1 84 ? -13.241 -1.559 17.599 1.00 82.69 84 TYR A CA 1
ATOM 655 C C . TYR A 1 84 ? -14.757 -1.624 17.397 1.00 82.69 84 TYR A C 1
ATOM 657 O O . TYR A 1 84 ? -15.499 -1.173 18.262 1.00 82.69 84 TYR A O 1
ATOM 665 N N . ALA A 1 85 ? -15.236 -2.264 16.326 1.00 85.12 85 ALA A N 1
ATOM 666 C CA . ALA A 1 85 ? -16.665 -2.496 16.108 1.00 85.12 85 ALA A CA 1
ATOM 667 C C . ALA A 1 85 ? -17.337 -3.347 17.207 1.00 85.12 85 ALA A C 1
ATOM 669 O O . ALA A 1 85 ? -18.555 -3.288 17.337 1.00 85.12 85 ALA A O 1
ATOM 670 N N . LYS A 1 86 ? -16.563 -4.104 17.999 1.00 87.31 86 LYS A N 1
ATOM 671 C CA . LYS A 1 86 ? -17.054 -4.912 19.129 1.00 87.31 86 LYS A CA 1
ATOM 672 C C . LYS A 1 86 ? -16.979 -4.180 20.470 1.00 87.31 86 LYS A C 1
ATOM 674 O O . LYS A 1 86 ? -17.597 -4.612 21.432 1.00 87.31 86 LYS A O 1
ATOM 679 N N . LEU A 1 87 ? -16.239 -3.070 20.563 1.00 83.75 87 LEU A N 1
ATOM 680 C CA . LEU A 1 87 ? -16.148 -2.281 21.801 1.00 83.75 87 LEU A CA 1
ATOM 681 C C . LEU A 1 87 ? -17.498 -1.748 22.318 1.00 83.75 87 LEU A C 1
ATOM 683 O O . LEU A 1 87 ? -17.648 -1.684 23.537 1.00 83.75 87 LEU A O 1
ATOM 687 N N . PRO A 1 88 ? -18.497 -1.424 21.470 1.00 79.25 88 PRO A N 1
ATOM 688 C CA . PRO A 1 88 ? -19.831 -1.050 21.934 1.00 79.25 88 PRO A CA 1
ATOM 689 C C . PRO A 1 88 ? -20.592 -2.164 22.664 1.00 79.25 88 PRO A C 1
ATOM 691 O O . PRO A 1 88 ? -21.633 -1.869 23.236 1.00 79.25 88 PRO A O 1
ATOM 694 N N . GLU A 1 89 ? -20.109 -3.412 22.651 1.00 84.62 89 GLU A N 1
ATOM 695 C CA . GLU A 1 89 ? -20.708 -4.545 23.377 1.00 84.62 89 GLU A CA 1
ATOM 696 C C . GLU A 1 89 ? -20.209 -4.646 24.834 1.00 84.62 89 GLU A C 1
ATOM 698 O O . GLU A 1 89 ? -20.821 -5.327 25.646 1.00 84.62 89 GLU A O 1
ATOM 703 N N . PHE A 1 90 ? -19.126 -3.944 25.194 1.00 80.88 90 PHE A N 1
ATOM 704 C CA . PHE A 1 90 ? -18.554 -3.933 26.549 1.00 80.88 90 PHE A CA 1
ATOM 705 C C . PHE A 1 90 ? -19.098 -2.903 27.565 1.00 80.88 90 PHE A C 1
ATOM 707 O O . PHE A 1 90 ? -18.774 -3.049 28.747 1.00 80.88 90 PHE A O 1
ATOM 714 N N . PRO A 1 91 ? -19.860 -1.845 27.212 1.00 74.38 91 PRO A N 1
ATOM 715 C CA . PRO A 1 91 ? -20.250 -0.837 28.190 1.00 74.38 91 PRO A CA 1
ATOM 716 C C . PRO A 1 91 ? -21.230 -1.381 29.232 1.00 74.38 91 PRO A C 1
ATOM 718 O O . PRO A 1 91 ? -21.253 -0.844 30.336 1.00 74.38 91 PRO A O 1
ATOM 721 N N . ASP A 1 92 ? -21.963 -2.458 28.942 1.00 78.62 92 ASP A N 1
ATOM 722 C CA . ASP A 1 92 ? -22.912 -3.073 29.881 1.00 78.62 92 ASP A CA 1
ATOM 723 C C . ASP A 1 92 ? -22.236 -3.584 31.171 1.00 78.62 92 ASP A C 1
ATOM 725 O O . ASP A 1 92 ? -22.873 -3.633 32.223 1.00 78.62 92 ASP A O 1
ATOM 729 N N . ASP A 1 93 ? -20.926 -3.856 31.122 1.00 80.81 93 ASP A N 1
ATOM 730 C CA . ASP A 1 93 ? -20.115 -4.287 32.269 1.00 80.81 93 ASP A CA 1
ATOM 731 C C . ASP A 1 93 ? -19.402 -3.122 32.998 1.00 80.81 93 ASP A C 1
ATOM 733 O O . ASP A 1 93 ? -18.746 -3.320 34.026 1.00 80.81 93 ASP A O 1
ATOM 737 N N . LEU A 1 94 ? -19.491 -1.890 32.481 1.00 81.75 94 LEU A N 1
ATOM 738 C CA . LEU A 1 94 ? -18.813 -0.708 33.025 1.00 81.75 94 LEU A CA 1
ATOM 739 C C . LEU A 1 94 ? -19.713 0.104 33.968 1.00 81.75 94 LEU A C 1
ATOM 741 O O . LEU A 1 94 ? -20.897 0.315 33.720 1.00 81.75 94 LEU A O 1
ATOM 745 N N . LEU A 1 95 ? -19.110 0.658 35.029 1.00 82.62 95 LEU A N 1
ATOM 746 C CA . LEU A 1 95 ? -19.749 1.663 35.889 1.00 82.62 95 LEU A CA 1
ATOM 747 C C . LEU A 1 95 ? -20.239 2.849 35.045 1.00 82.62 95 LEU A C 1
ATOM 749 O O . LEU A 1 95 ? -19.479 3.383 34.234 1.00 82.62 95 LEU A O 1
ATOM 753 N N . GLN A 1 96 ? -21.476 3.288 35.288 1.00 84.19 96 GLN A N 1
ATOM 754 C CA . GLN A 1 96 ? -22.175 4.327 34.520 1.00 84.19 96 GLN A CA 1
ATOM 755 C C . GLN A 1 96 ? -21.345 5.617 34.354 1.00 84.19 96 GLN A C 1
ATOM 757 O O . GLN A 1 96 ? -21.270 6.171 33.259 1.00 84.19 96 GLN A O 1
ATOM 762 N N . ASP A 1 97 ? -20.611 6.021 35.396 1.00 87.38 97 ASP A N 1
ATOM 763 C CA . ASP A 1 97 ? -19.732 7.203 35.386 1.00 87.38 97 ASP A CA 1
ATOM 764 C C . ASP A 1 97 ? -18.539 7.085 34.416 1.00 87.38 97 ASP A C 1
ATOM 766 O O . ASP A 1 97 ? -17.963 8.089 33.999 1.00 87.38 97 ASP A O 1
ATOM 770 N N . LYS A 1 98 ? -18.141 5.862 34.044 1.00 86.00 98 LYS A N 1
ATOM 771 C CA . LYS A 1 98 ? -17.019 5.597 33.128 1.00 86.00 98 LYS A CA 1
ATOM 772 C C . LYS A 1 98 ? -17.455 5.320 31.693 1.00 86.00 98 LYS A C 1
ATOM 774 O O . LYS A 1 98 ? -16.622 5.425 30.794 1.00 86.00 98 LYS A O 1
ATOM 779 N N . GLN A 1 99 ? -18.731 5.006 31.463 1.00 88.69 99 GLN A N 1
ATOM 780 C CA . GLN A 1 99 ? -19.253 4.698 30.129 1.00 88.69 99 GLN A CA 1
ATOM 781 C C . GLN A 1 99 ? -19.110 5.885 29.168 1.00 88.69 99 GLN A C 1
ATOM 783 O O . GLN A 1 99 ? -18.627 5.703 28.055 1.00 88.69 99 GLN A O 1
ATOM 788 N N . GLN A 1 100 ? -19.441 7.107 29.604 1.00 88.38 100 GLN A N 1
ATOM 789 C CA . GLN A 1 100 ? -19.319 8.303 28.756 1.00 88.38 100 GLN A CA 1
ATOM 790 C C . GLN A 1 100 ? -17.868 8.592 28.353 1.00 88.38 100 GLN A C 1
ATOM 792 O O . GLN A 1 100 ? -17.594 8.876 27.189 1.00 88.38 100 GLN A O 1
ATOM 797 N N . HIS A 1 101 ? -16.926 8.475 29.295 1.00 88.81 101 HIS A N 1
ATOM 798 C CA . HIS A 1 101 ? -15.501 8.652 29.008 1.00 88.81 101 HIS A CA 1
ATOM 799 C C . HIS A 1 101 ? -14.966 7.583 28.053 1.00 88.81 101 HIS A C 1
ATOM 801 O O . HIS A 1 101 ? -14.206 7.901 27.142 1.00 88.81 101 HIS A O 1
ATOM 807 N N . PHE A 1 102 ? -15.376 6.328 28.243 1.00 87.25 102 PHE A N 1
ATOM 808 C CA . PHE A 1 102 ? -14.999 5.236 27.353 1.00 87.25 102 PHE A CA 1
ATOM 809 C C . PHE A 1 102 ? -15.561 5.438 25.942 1.00 87.25 102 PHE A C 1
ATOM 811 O O . PHE A 1 102 ? -14.833 5.293 24.966 1.00 87.25 102 PHE A O 1
ATOM 818 N N . GLN A 1 103 ? -16.829 5.837 25.822 1.00 88.06 103 GLN A N 1
ATOM 819 C CA . GLN A 1 103 ? -17.466 6.077 24.531 1.00 88.06 103 GLN A CA 1
ATOM 820 C C . GLN A 1 103 ? -16.801 7.228 23.765 1.00 88.06 103 GLN A C 1
ATOM 822 O O . GLN A 1 103 ? -16.542 7.086 22.572 1.00 88.06 103 GLN A O 1
ATOM 827 N N . ALA A 1 104 ? -16.462 8.324 24.452 1.00 90.88 104 ALA A N 1
ATOM 828 C CA . ALA A 1 104 ? -15.728 9.436 23.853 1.00 90.88 104 ALA A CA 1
ATOM 829 C C . ALA A 1 104 ? -14.346 9.001 23.332 1.00 90.88 104 ALA A C 1
ATOM 831 O O . ALA A 1 104 ? -13.978 9.355 22.214 1.00 90.88 104 ALA A O 1
ATOM 832 N N . LEU A 1 105 ? -13.618 8.183 24.105 1.00 88.81 105 LEU A N 1
ATOM 833 C CA . LEU A 1 105 ? -12.315 7.645 23.703 1.00 88.81 105 LEU A CA 1
ATOM 834 C C . LEU A 1 105 ? -12.432 6.747 22.460 1.00 88.81 105 LEU A C 1
ATOM 836 O O . LEU A 1 105 ? -11.688 6.908 21.498 1.00 88.81 105 LEU A O 1
ATOM 840 N N . VAL A 1 106 ? -13.407 5.831 22.452 1.00 86.25 106 VAL A N 1
ATOM 841 C CA . VAL A 1 106 ? -13.654 4.935 21.311 1.00 86.25 106 VAL A CA 1
ATOM 842 C C . VAL A 1 106 ? -14.006 5.726 20.051 1.00 86.25 106 VAL A C 1
ATOM 844 O O . VAL A 1 106 ? -13.585 5.358 18.953 1.00 86.25 106 VAL A O 1
ATOM 847 N N . GLU A 1 107 ? -14.773 6.809 20.181 1.00 90.19 107 GLU A N 1
ATOM 848 C CA . GLU A 1 107 ? -15.138 7.657 19.049 1.00 90.19 107 GLU A CA 1
ATOM 849 C C . GLU A 1 107 ? -13.935 8.437 18.493 1.00 90.19 107 GLU A C 1
ATOM 851 O O . GLU A 1 107 ? -13.740 8.453 17.274 1.00 90.19 107 GLU A O 1
ATOM 856 N N . GLU A 1 108 ? -13.089 9.002 19.359 1.00 90.00 108 GLU A N 1
ATOM 857 C CA . GLU A 1 108 ? -11.839 9.674 18.976 1.00 90.00 108 GLU A CA 1
ATOM 858 C C . GLU A 1 108 ? -10.871 8.719 18.252 1.00 90.00 108 GLU A C 1
ATOM 860 O O . GLU A 1 108 ? -10.384 9.020 17.153 1.00 90.00 108 GLU A O 1
ATOM 865 N N . ASP A 1 109 ? -10.646 7.529 18.814 1.00 83.56 109 ASP A N 1
ATOM 866 C CA . ASP A 1 109 ? -9.763 6.516 18.231 1.00 83.56 109 ASP A CA 1
ATOM 867 C C . ASP A 1 109 ? -10.309 5.995 16.894 1.00 83.56 109 ASP A C 1
ATOM 869 O O . ASP A 1 109 ? -9.564 5.831 15.921 1.00 83.56 109 ASP A O 1
ATOM 873 N N . CYS A 1 110 ? -11.627 5.797 16.793 1.00 83.94 110 CYS A N 1
ATOM 874 C CA . CYS A 1 110 ? -12.284 5.388 15.552 1.00 83.94 110 CYS A CA 1
ATOM 875 C C . CYS A 1 110 ? -12.122 6.443 14.446 1.00 83.94 110 CYS A C 1
ATOM 877 O O . CYS A 1 110 ? -11.856 6.097 13.289 1.00 83.94 110 CYS A O 1
ATOM 879 N N . GLN A 1 111 ? -12.243 7.733 14.774 1.00 89.44 111 GLN A N 1
ATOM 880 C CA . GLN A 1 111 ? -12.010 8.818 13.817 1.00 89.44 111 GLN A CA 1
ATOM 881 C C . GLN A 1 111 ? -10.545 8.868 13.363 1.00 89.44 111 GLN A C 1
ATOM 883 O O . GLN A 1 111 ? -10.275 8.940 12.160 1.00 89.44 111 GLN A O 1
ATOM 888 N N . THR A 1 112 ? -9.604 8.748 14.300 1.00 85.12 112 THR A N 1
ATOM 889 C CA . THR A 1 112 ? -8.162 8.716 14.010 1.00 85.12 112 THR A CA 1
ATOM 890 C C . THR A 1 112 ? -7.800 7.538 13.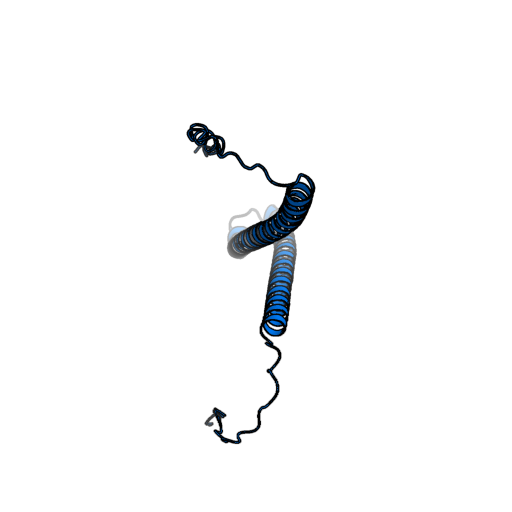106 1.00 85.12 112 THR A C 1
ATOM 892 O O . THR A 1 112 ? -7.092 7.698 12.106 1.00 85.12 112 THR A O 1
ATOM 895 N N . MET A 1 113 ? -8.346 6.356 13.389 1.00 81.50 113 MET A N 1
ATOM 896 C CA . MET A 1 113 ? -8.138 5.166 12.570 1.00 81.50 113 MET A CA 1
ATOM 897 C C . MET A 1 113 ? -8.719 5.323 11.165 1.00 81.50 113 MET A C 1
ATOM 899 O O . MET A 1 113 ? -8.053 4.961 10.196 1.00 81.50 113 MET A O 1
ATOM 903 N N . LYS A 1 114 ? -9.922 5.898 11.024 1.00 85.88 114 LYS A N 1
ATOM 904 C CA . LYS A 1 114 ? -10.522 6.183 9.709 1.00 85.88 114 LYS A CA 1
ATOM 905 C C . LYS A 1 114 ? -9.645 7.113 8.875 1.00 85.88 114 LYS A C 1
ATOM 907 O O . LYS A 1 114 ? -9.430 6.837 7.697 1.00 85.88 114 LYS A O 1
ATOM 912 N N . LEU A 1 115 ? -9.109 8.177 9.477 1.00 87.81 115 LEU A N 1
ATOM 913 C CA . LEU A 1 115 ? -8.205 9.109 8.796 1.00 87.81 115 LEU A CA 1
ATOM 914 C C . LEU A 1 115 ? -6.905 8.423 8.356 1.00 87.81 115 LEU A C 1
ATOM 916 O O . LEU A 1 115 ? -6.490 8.569 7.207 1.00 87.81 115 LEU A O 1
ATOM 920 N N . SER A 1 116 ? -6.296 7.631 9.241 1.00 81.06 116 SER A N 1
ATOM 921 C CA . SER A 1 116 ? -5.088 6.855 8.931 1.00 81.06 116 SER A CA 1
ATOM 922 C C . SER A 1 116 ? -5.331 5.836 7.811 1.00 81.06 116 SER A C 1
ATOM 924 O O . SER A 1 116 ? -4.550 5.740 6.862 1.00 81.06 116 SER A O 1
ATOM 926 N N . PHE A 1 117 ? -6.455 5.116 7.869 1.00 78.50 117 PHE A N 1
ATOM 927 C CA . PHE A 1 117 ? -6.847 4.154 6.844 1.00 78.50 117 PHE A CA 1
ATOM 928 C C . PHE A 1 117 ? -7.068 4.830 5.488 1.00 78.50 117 PHE A C 1
ATOM 930 O O . PHE A 1 117 ? -6.554 4.347 4.480 1.00 78.50 117 PHE A O 1
ATOM 937 N N . GLN A 1 118 ? -7.762 5.971 5.457 1.00 85.88 118 GLN A N 1
ATOM 938 C CA . GLN A 1 118 ? -7.964 6.737 4.228 1.00 85.88 118 GLN A CA 1
ATOM 939 C C . GLN A 1 118 ? -6.628 7.188 3.623 1.00 85.88 118 GLN A C 1
ATOM 941 O O . GLN A 1 118 ? -6.379 6.945 2.444 1.00 85.88 118 GLN A O 1
ATOM 946 N N . ALA A 1 119 ? -5.723 7.742 4.437 1.00 82.19 119 ALA A N 1
ATOM 947 C CA . ALA A 1 119 ? -4.392 8.139 3.981 1.00 82.19 119 ALA A CA 1
ATOM 948 C C . ALA A 1 119 ? -3.588 6.951 3.415 1.00 82.19 119 ALA A C 1
ATOM 950 O O . ALA A 1 119 ? -2.885 7.089 2.411 1.00 82.19 119 ALA A O 1
ATOM 951 N N . ALA A 1 120 ? -3.707 5.767 4.025 1.00 78.00 120 ALA A N 1
ATOM 952 C CA . ALA A 1 120 ? -3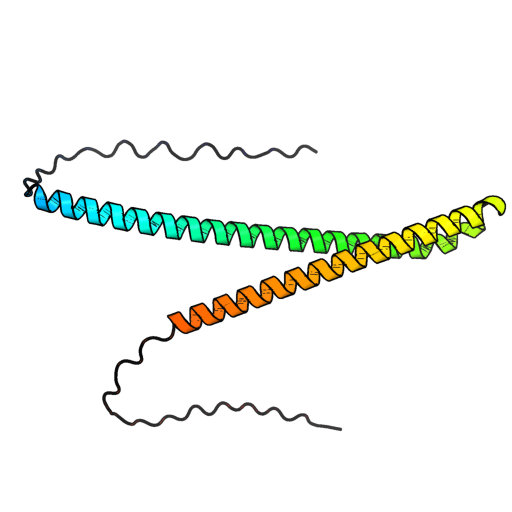.071 4.551 3.527 1.00 78.00 120 ALA A CA 1
ATOM 953 C C . ALA A 1 120 ? -3.655 4.090 2.179 1.00 78.00 120 ALA A C 1
ATOM 955 O O . ALA A 1 120 ? -2.895 3.698 1.289 1.00 78.00 120 ALA A O 1
ATOM 956 N N . VAL A 1 121 ? -4.981 4.159 2.008 1.00 82.00 121 VAL A N 1
ATOM 957 C CA . VAL A 1 121 ? -5.666 3.852 0.741 1.00 82.00 121 VAL A CA 1
ATOM 958 C C . VAL A 1 121 ? -5.227 4.816 -0.363 1.00 82.00 121 VAL A C 1
ATOM 960 O O . VAL A 1 121 ? -4.847 4.365 -1.444 1.00 82.00 121 VAL A O 1
ATOM 963 N N . ASP A 1 122 ? -5.179 6.118 -0.080 1.00 87.06 122 ASP A N 1
ATOM 964 C CA . ASP A 1 122 ? -4.770 7.143 -1.048 1.00 87.06 122 ASP A CA 1
ATOM 965 C C . ASP A 1 122 ? -3.296 6.985 -1.467 1.00 87.06 122 ASP A C 1
ATOM 967 O O . ASP A 1 122 ? -2.939 7.119 -2.645 1.00 87.06 122 ASP A O 1
ATOM 971 N N . ALA A 1 123 ? -2.421 6.633 -0.518 1.00 80.19 123 ALA A N 1
ATOM 972 C CA . ALA A 1 123 ? -1.022 6.323 -0.801 1.00 80.19 123 ALA A CA 1
ATOM 973 C C . ALA A 1 123 ? -0.876 5.063 -1.675 1.00 80.19 123 ALA A C 1
ATOM 975 O O . ALA A 1 123 ? -0.056 5.037 -2.601 1.00 80.19 123 ALA A O 1
ATOM 976 N N . ALA A 1 124 ? -1.677 4.026 -1.411 1.00 79.50 124 ALA A N 1
ATOM 977 C CA . ALA A 1 124 ? -1.690 2.803 -2.207 1.00 79.50 124 ALA A CA 1
ATOM 978 C C . ALA A 1 124 ? -2.188 3.056 -3.641 1.00 79.50 124 ALA A C 1
ATOM 980 O O . ALA A 1 124 ? -1.550 2.583 -4.588 1.00 79.50 124 ALA A O 1
ATOM 981 N N . ASP A 1 125 ? -3.255 3.842 -3.820 1.00 84.62 125 ASP A N 1
ATOM 982 C CA . ASP A 1 125 ? -3.752 4.247 -5.143 1.00 84.62 125 ASP A CA 1
ATOM 983 C C . ASP A 1 125 ? -2.695 5.045 -5.920 1.00 84.62 125 ASP A C 1
ATOM 985 O O . ASP A 1 125 ? -2.348 4.702 -7.054 1.00 84.62 125 ASP A O 1
ATOM 989 N N . THR A 1 126 ? -2.085 6.046 -5.276 1.00 84.75 126 THR A N 1
ATOM 990 C CA . THR A 1 126 ? -1.022 6.867 -5.878 1.00 84.75 126 THR A CA 1
ATOM 991 C C . THR A 1 126 ? 0.164 6.010 -6.333 1.00 84.75 126 THR A C 1
ATOM 993 O O . THR A 1 126 ? 0.678 6.175 -7.446 1.00 84.75 126 THR A O 1
ATOM 996 N N . SER A 1 127 ? 0.582 5.050 -5.503 1.00 80.69 127 SER A N 1
ATOM 997 C CA . SER A 1 127 ? 1.641 4.095 -5.837 1.00 80.69 127 SER A CA 1
ATOM 998 C C . SER A 1 127 ? 1.256 3.202 -7.024 1.00 80.69 127 SER A C 1
ATOM 1000 O O . SER A 1 127 ? 2.036 3.064 -7.972 1.00 80.69 127 SER A O 1
ATOM 1002 N N . SER A 1 128 ? 0.033 2.660 -7.029 1.00 81.00 128 SER A N 1
ATOM 1003 C CA . SER A 1 128 ? -0.502 1.836 -8.121 1.00 81.00 128 SER A CA 1
ATOM 1004 C C . SER A 1 128 ? -0.516 2.595 -9.452 1.00 81.00 128 SER A C 1
ATOM 1006 O O . SER A 1 128 ? 0.014 2.115 -10.459 1.00 81.00 128 SER A O 1
ATOM 1008 N N . ARG A 1 129 ? -1.011 3.839 -9.448 1.00 88.44 129 ARG A N 1
ATOM 1009 C CA . ARG A 1 129 ? -1.019 4.719 -10.626 1.00 88.44 129 ARG A CA 1
ATOM 1010 C C . ARG A 1 129 ? 0.390 5.031 -11.122 1.00 88.44 129 ARG A C 1
ATOM 1012 O O . ARG A 1 129 ? 0.635 4.974 -12.326 1.00 88.44 129 ARG A O 1
ATOM 1019 N N . SER A 1 130 ? 1.335 5.308 -10.220 1.00 85.12 130 SER A N 1
ATOM 1020 C CA . SER A 1 130 ? 2.744 5.523 -10.581 1.00 85.12 130 SER A CA 1
ATOM 1021 C C . SER A 1 130 ? 3.353 4.297 -11.271 1.00 85.12 130 SER A C 1
ATOM 1023 O O . SER A 1 130 ? 4.048 4.427 -12.283 1.00 85.12 130 SER A O 1
ATOM 1025 N N . VAL A 1 131 ? 3.070 3.093 -10.761 1.00 82.56 131 VAL A N 1
ATOM 1026 C CA . VAL A 1 131 ? 3.506 1.839 -11.388 1.00 82.56 131 VAL A CA 1
ATOM 1027 C C . VAL A 1 131 ? 2.875 1.680 -12.772 1.00 82.56 131 VAL A C 1
ATOM 1029 O O . VAL A 1 131 ? 3.609 1.446 -13.733 1.00 82.56 131 VAL A O 1
ATOM 1032 N N . ALA A 1 132 ? 1.563 1.886 -12.908 1.00 86.31 132 ALA A N 1
ATOM 1033 C CA . ALA A 1 132 ? 0.863 1.795 -14.190 1.00 86.31 132 ALA A CA 1
ATOM 1034 C C . ALA A 1 132 ? 1.448 2.751 -15.246 1.00 86.31 132 ALA A C 1
ATOM 1036 O O . ALA A 1 132 ? 1.754 2.323 -16.360 1.00 86.31 132 ALA A O 1
ATOM 1037 N N . ILE A 1 133 ? 1.699 4.015 -14.883 1.00 89.69 133 ILE A N 1
ATOM 1038 C CA . ILE A 1 133 ? 2.341 5.000 -15.770 1.00 89.69 133 ILE A CA 1
ATOM 1039 C C . ILE A 1 133 ? 3.726 4.510 -16.206 1.00 89.69 133 ILE A C 1
ATOM 1041 O O . ILE A 1 133 ? 4.046 4.545 -17.393 1.00 89.69 133 ILE A O 1
ATOM 1045 N N . SER A 1 134 ? 4.539 3.998 -15.276 1.00 80.19 134 SER A N 1
ATOM 1046 C CA . SER A 1 134 ? 5.885 3.514 -15.605 1.00 80.19 134 SER A CA 1
ATOM 1047 C C . SER A 1 134 ? 5.879 2.325 -16.574 1.00 80.19 134 SER A C 1
ATOM 1049 O O . SER A 1 134 ? 6.738 2.246 -17.452 1.00 80.19 134 SER A O 1
ATOM 1051 N N . VAL A 1 135 ? 4.886 1.436 -16.469 1.00 84.62 135 VAL A N 1
ATOM 1052 C CA . VAL A 1 135 ? 4.705 0.306 -17.393 1.00 84.62 135 VAL A CA 1
ATOM 1053 C C . VAL A 1 135 ? 4.320 0.802 -18.784 1.00 84.62 135 VAL A C 1
ATOM 1055 O O . VAL A 1 135 ? 4.920 0.363 -19.763 1.00 84.62 135 VAL A O 1
ATOM 1058 N N . ILE A 1 136 ? 3.385 1.754 -18.878 1.00 90.75 136 ILE A N 1
ATOM 1059 C CA . ILE A 1 136 ? 2.983 2.362 -20.156 1.00 90.75 136 ILE A CA 1
ATOM 1060 C C . ILE A 1 136 ? 4.185 3.036 -20.824 1.00 90.75 136 ILE A C 1
ATOM 1062 O O . ILE A 1 136 ? 4.435 2.806 -22.005 1.00 90.75 136 ILE A O 1
ATOM 1066 N N . MET A 1 137 ? 4.965 3.821 -20.076 1.00 90.12 137 MET A N 1
ATOM 1067 C CA . MET A 1 137 ? 6.167 4.470 -20.610 1.00 90.12 137 MET A CA 1
ATOM 1068 C C . MET A 1 137 ? 7.187 3.445 -21.116 1.00 90.12 137 MET A C 1
ATOM 1070 O O . MET A 1 137 ? 7.682 3.579 -22.232 1.00 90.12 137 MET A O 1
ATOM 1074 N N . CYS A 1 138 ? 7.455 2.392 -20.341 1.00 87.38 138 CYS A N 1
ATOM 1075 C CA . CYS A 1 138 ? 8.359 1.313 -20.740 1.00 87.38 138 CYS A CA 1
ATOM 1076 C C . CYS A 1 138 ? 7.885 0.617 -22.027 1.00 87.38 138 CYS A C 1
ATOM 1078 O O . CYS A 1 138 ? 8.675 0.391 -22.943 1.00 87.38 138 CYS A O 1
ATOM 1080 N N . GLN A 1 139 ? 6.583 0.336 -22.127 1.00 91.50 139 GLN A N 1
ATOM 1081 C CA . GLN A 1 139 ? 5.979 -0.269 -23.310 1.00 91.50 139 GLN A CA 1
ATOM 1082 C C . GLN A 1 139 ? 6.113 0.635 -24.542 1.00 91.50 139 GLN A C 1
ATOM 1084 O O . GLN A 1 139 ? 6.474 0.146 -25.608 1.00 91.50 139 GLN A O 1
ATOM 1089 N N . GLN A 1 140 ? 5.863 1.940 -24.406 1.00 89.50 140 GLN A N 1
ATOM 1090 C CA . GLN A 1 140 ? 6.022 2.905 -25.499 1.00 89.50 140 GLN A CA 1
ATOM 1091 C C . GLN A 1 140 ? 7.478 3.007 -25.959 1.00 89.50 140 GLN A C 1
ATOM 1093 O O . GLN A 1 140 ? 7.741 2.951 -27.159 1.00 89.50 140 GLN A O 1
ATOM 1098 N N . SER A 1 141 ? 8.432 3.084 -25.027 1.00 87.75 141 SER A N 1
ATOM 1099 C CA . SER A 1 141 ? 9.855 3.063 -25.373 1.00 87.75 141 SER A CA 1
ATOM 1100 C C . SER A 1 141 ? 10.229 1.770 -26.093 1.00 87.75 141 SER A C 1
ATOM 1102 O O . SER A 1 141 ? 10.873 1.818 -27.136 1.00 87.75 141 SER A O 1
ATOM 1104 N N . TRP A 1 142 ? 9.787 0.612 -25.596 1.00 89.19 142 TRP A N 1
ATOM 1105 C CA . TRP A 1 142 ? 10.060 -0.668 -26.249 1.00 89.19 142 TRP A CA 1
ATOM 1106 C C . TRP A 1 142 ? 9.471 -0.735 -27.662 1.00 89.19 142 TRP A C 1
ATOM 1108 O O . TRP A 1 142 ? 10.163 -1.162 -28.583 1.00 89.19 142 TRP A O 1
ATOM 1118 N N . LEU A 1 143 ? 8.245 -0.240 -27.857 1.00 86.75 143 LEU A N 1
ATOM 1119 C CA . LEU A 1 143 ? 7.618 -0.156 -29.174 1.00 86.75 143 LEU A CA 1
ATOM 1120 C C . LEU A 1 143 ? 8.420 0.731 -30.135 1.00 86.75 143 LEU A C 1
ATOM 1122 O O . LEU A 1 143 ? 8.677 0.303 -31.258 1.00 86.75 143 LEU A O 1
ATOM 1126 N N . GLN A 1 144 ? 8.885 1.900 -29.685 1.00 86.06 144 GLN A N 1
ATOM 1127 C CA . GLN A 1 144 ? 9.736 2.792 -30.484 1.00 86.06 144 GLN A CA 1
ATOM 1128 C C . GLN A 1 144 ? 11.095 2.174 -30.847 1.00 86.06 144 GLN A C 1
ATOM 1130 O O . GLN A 1 144 ? 11.608 2.405 -31.939 1.00 86.06 144 GLN A O 1
ATOM 1135 N N . PHE A 1 145 ? 11.682 1.358 -29.970 1.00 80.38 145 PHE A N 1
ATOM 1136 C CA . PHE A 1 145 ? 12.892 0.600 -30.305 1.00 80.38 145 PHE A CA 1
ATOM 1137 C C . PHE A 1 145 ? 12.604 -0.574 -31.248 1.00 80.38 145 PHE A C 1
ATOM 1139 O O . PHE A 1 145 ? 13.450 -0.934 -32.063 1.00 80.38 145 PHE A O 1
ATOM 1146 N N . SER A 1 146 ? 11.419 -1.178 -31.139 1.00 82.94 146 SER A N 1
ATOM 1147 C CA . SER A 1 146 ? 11.004 -2.314 -31.967 1.00 82.94 146 SER A CA 1
ATOM 1148 C C . SER A 1 146 ? 10.541 -1.920 -33.368 1.00 82.94 146 SER A C 1
ATOM 1150 O O . SER A 1 146 ? 10.480 -2.790 -34.237 1.00 82.94 146 SER A O 1
ATOM 1152 N N . SER A 1 147 ? 10.233 -0.638 -33.609 1.00 78.00 147 SER A N 1
ATOM 1153 C CA . SER A 1 147 ? 10.022 -0.110 -34.956 1.00 78.00 147 SER A CA 1
ATOM 1154 C C . SER A 1 147 ? 11.340 -0.131 -35.725 1.00 78.00 147 SER A C 1
ATOM 1156 O O . SER A 1 147 ? 12.014 0.883 -35.893 1.00 78.00 147 SER A O 1
ATOM 1158 N N . LEU A 1 148 ? 11.704 -1.330 -36.186 1.00 63.72 148 LEU A N 1
ATOM 1159 C CA . LEU A 1 148 ? 12.672 -1.540 -37.246 1.00 63.72 148 LEU A CA 1
ATOM 1160 C C . LEU A 1 148 ? 12.298 -0.601 -38.398 1.00 63.72 148 LEU A C 1
ATOM 1162 O O . LEU A 1 148 ? 11.125 -0.584 -38.791 1.00 63.72 148 LEU A O 1
ATOM 1166 N N . PRO A 1 149 ? 13.252 0.169 -38.953 1.00 59.72 149 PRO A N 1
ATOM 1167 C CA . PRO A 1 149 ? 12.986 0.919 -40.165 1.00 59.72 149 PRO A CA 1
ATOM 1168 C C . PRO A 1 149 ? 12.535 -0.102 -41.201 1.00 59.72 149 PRO A C 1
ATOM 1170 O O . PRO A 1 149 ? 13.292 -1.019 -41.526 1.00 59.72 149 PRO A O 1
ATOM 1173 N N . SER A 1 150 ? 11.279 -0.006 -41.651 1.00 60.12 150 SER A N 1
ATOM 1174 C CA . SER A 1 150 ? 10.775 -0.877 -42.705 1.00 60.12 150 SER A CA 1
ATOM 1175 C C . SER A 1 150 ? 11.651 -0.608 -43.919 1.00 60.12 150 SER A C 1
ATOM 1177 O O . SER A 1 150 ? 11.513 0.428 -44.576 1.00 60.12 150 SER A O 1
ATOM 1179 N N . GLN A 1 151 ? 12.633 -1.480 -44.137 1.00 54.56 151 GLN A N 1
ATOM 1180 C CA . GLN A 1 151 ? 13.557 -1.370 -45.245 1.00 54.56 151 GLN A CA 1
ATOM 1181 C C . GLN A 1 151 ? 12.708 -1.334 -46.511 1.00 54.56 151 GLN A C 1
ATOM 1183 O O . GLN A 1 151 ? 11.852 -2.192 -46.725 1.00 54.56 151 GLN A O 1
ATOM 1188 N N . SER A 1 152 ? 12.904 -0.250 -47.252 1.00 53.62 152 SER A N 1
ATOM 1189 C CA . SER A 1 152 ? 12.290 0.110 -48.521 1.00 53.62 152 SER A CA 1
ATOM 1190 C C . SER A 1 152 ? 11.683 -1.063 -49.285 1.00 53.62 152 SER A C 1
ATOM 1192 O O . SER A 1 152 ? 12.380 -1.984 -49.712 1.00 53.62 152 SER A O 1
ATOM 1194 N N . SER A 1 153 ? 10.379 -0.945 -49.511 1.00 51.69 153 SER A N 1
ATOM 1195 C CA . SER A 1 153 ? 9.582 -1.666 -50.489 1.00 51.69 153 SER A CA 1
ATOM 1196 C C . SER A 1 153 ? 10.363 -1.911 -51.784 1.00 51.69 153 SER A C 1
ATOM 1198 O O . SER A 1 153 ? 10.440 -1.035 -52.642 1.00 51.69 153 SER A O 1
ATOM 1200 N N . THR A 1 154 ? 10.895 -3.119 -51.966 1.00 53.81 154 THR A N 1
ATOM 1201 C CA . THR A 1 154 ? 11.060 -3.644 -53.322 1.00 53.81 154 THR A CA 1
ATOM 1202 C C . THR A 1 154 ? 9.719 -4.272 -53.662 1.00 53.81 154 THR A C 1
ATOM 1204 O O . THR A 1 154 ? 9.270 -5.215 -53.014 1.00 53.81 154 THR A O 1
ATOM 1207 N N . SER A 1 155 ? 9.012 -3.630 -54.583 1.00 55.28 155 SER A N 1
ATOM 1208 C CA . SER A 1 155 ? 7.642 -3.921 -54.981 1.00 55.28 155 SER A CA 1
ATOM 1209 C C . SER A 1 155 ? 7.440 -5.389 -55.370 1.00 55.28 155 SER A C 1
ATOM 1211 O O . SER A 1 155 ? 7.772 -5.786 -56.485 1.00 55.28 155 SER A O 1
ATOM 1213 N N . LEU A 1 156 ? 6.815 -6.187 -54.506 1.00 60.22 156 LEU A N 1
ATOM 1214 C CA . LEU A 1 156 ? 6.075 -7.358 -54.962 1.00 60.22 156 LEU A CA 1
ATOM 1215 C C . LEU A 1 156 ? 4.802 -7.510 -54.133 1.00 60.22 156 LEU A C 1
ATOM 1217 O O . LEU A 1 156 ? 4.800 -7.912 -52.972 1.00 60.22 156 LEU A O 1
ATOM 1221 N N . SER A 1 157 ? 3.710 -7.086 -54.759 1.00 55.28 157 SER A N 1
ATOM 1222 C CA . SER A 1 157 ? 2.352 -7.170 -54.250 1.00 55.28 157 SER A CA 1
ATOM 1223 C C . SER A 1 157 ? 1.951 -8.634 -54.071 1.00 55.28 157 SER A C 1
ATOM 1225 O O . SER A 1 157 ? 1.643 -9.318 -55.043 1.00 55.28 157 SER A O 1
ATOM 1227 N N . THR A 1 158 ? 1.895 -9.101 -52.825 1.00 49.06 158 THR A N 1
ATOM 1228 C CA . THR A 1 158 ? 1.065 -10.253 -52.455 1.00 49.06 158 THR A CA 1
ATOM 1229 C C . THR A 1 158 ? 0.246 -9.894 -51.227 1.00 49.06 158 THR A C 1
ATOM 1231 O O . THR A 1 158 ? 0.690 -9.898 -50.084 1.00 49.06 158 THR A O 1
ATOM 1234 N N . ARG A 1 159 ? -0.977 -9.490 -51.547 1.00 54.47 159 ARG A N 1
ATOM 1235 C CA . ARG A 1 159 ? -2.111 -9.185 -50.688 1.00 54.47 159 ARG A CA 1
ATOM 1236 C C . ARG A 1 159 ? -2.473 -10.417 -49.851 1.00 54.47 159 ARG A C 1
ATOM 1238 O O . ARG A 1 159 ? -3.060 -11.349 -50.387 1.00 54.47 159 ARG A O 1
ATOM 1245 N N . THR A 1 160 ? -2.226 -10.381 -48.543 1.00 53.12 160 THR A N 1
ATOM 1246 C CA . THR A 1 160 ? -2.841 -11.334 -47.605 1.00 53.12 160 THR A CA 1
ATOM 1247 C C . THR A 1 160 ? -3.510 -10.559 -46.480 1.00 53.12 160 THR A C 1
ATOM 1249 O O . THR A 1 160 ? -2.862 -9.942 -45.638 1.00 53.12 160 THR A O 1
ATOM 1252 N N . MET A 1 161 ? -4.841 -10.537 -46.522 1.00 49.69 161 MET A N 1
ATOM 1253 C CA . MET A 1 161 ? -5.689 -9.912 -45.516 1.00 49.69 161 MET A CA 1
ATOM 1254 C C . MET A 1 161 ? -5.585 -10.660 -44.187 1.00 49.69 161 MET A C 1
ATOM 1256 O O . MET A 1 161 ? -5.855 -11.856 -44.134 1.00 49.69 161 MET A O 1
ATOM 1260 N N . CYS A 1 162 ? -5.279 -9.947 -43.102 1.00 49.78 162 CYS A N 1
ATOM 1261 C CA . CYS A 1 162 ? -5.499 -10.442 -41.746 1.00 49.78 162 CYS A CA 1
ATOM 1262 C C . CYS A 1 162 ? -6.666 -9.676 -41.117 1.00 49.78 162 CYS A C 1
ATOM 1264 O O . CYS A 1 162 ? -6.505 -8.710 -40.375 1.00 49.78 162 CYS A O 1
ATOM 1266 N N . SER A 1 163 ? -7.874 -10.108 -41.462 1.00 55.75 163 SER A N 1
ATOM 1267 C CA . SER A 1 163 ? -9.096 -9.773 -40.746 1.00 55.75 163 SER A CA 1
ATOM 1268 C C . SER A 1 163 ? -9.173 -10.620 -39.475 1.00 55.75 163 SER A C 1
ATOM 1270 O O . SER A 1 163 ? -9.454 -11.817 -39.541 1.00 55.75 163 SER A O 1
ATOM 1272 N N . ARG A 1 164 ? -8.978 -10.013 -38.300 1.00 55.50 164 ARG A N 1
ATOM 1273 C CA . ARG A 1 164 ? -9.396 -10.628 -37.029 1.00 55.50 164 ARG A CA 1
ATOM 1274 C C . ARG A 1 164 ? -10.180 -9.643 -36.170 1.00 55.50 164 ARG A C 1
ATOM 1276 O O . ARG A 1 164 ? -9.794 -9.290 -35.064 1.00 55.50 164 ARG A O 1
ATOM 1283 N N . GLN A 1 165 ? -11.327 -9.234 -36.703 1.00 55.16 165 GLN A N 1
ATOM 1284 C CA . GLN A 1 165 ? -12.379 -8.538 -35.973 1.00 55.16 165 GLN A CA 1
ATOM 1285 C C . GLN A 1 165 ? -13.200 -9.580 -35.188 1.00 55.16 165 GLN A C 1
ATOM 1287 O O . GLN A 1 165 ? -14.102 -10.200 -35.746 1.00 55.16 165 GLN A O 1
ATOM 1292 N N . ARG A 1 166 ? -12.914 -9.805 -33.898 1.00 56.59 166 ARG A N 1
ATOM 1293 C CA . ARG A 1 166 ? -13.890 -10.465 -33.010 1.00 56.59 166 ARG A CA 1
ATOM 1294 C C . ARG A 1 166 ? -14.821 -9.405 -32.441 1.00 56.59 166 ARG A C 1
ATOM 1296 O O . ARG A 1 166 ? -14.536 -8.791 -31.420 1.00 56.59 166 ARG A O 1
ATOM 1303 N N . ARG A 1 167 ? -15.934 -9.200 -33.139 1.00 57.75 1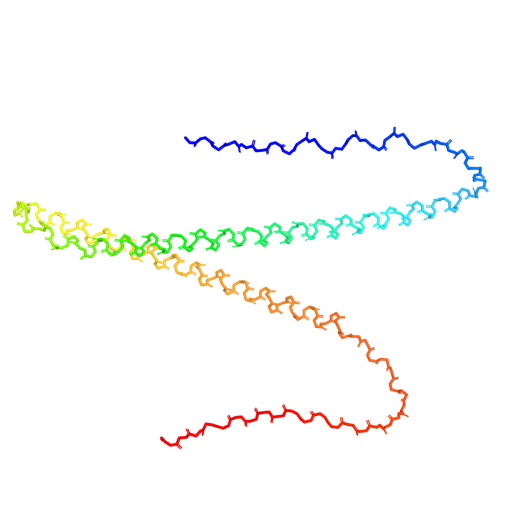67 ARG A N 1
ATOM 1304 C CA . ARG A 1 167 ? -17.121 -8.525 -32.620 1.00 57.75 167 ARG A CA 1
ATOM 1305 C C . ARG A 1 167 ? -17.895 -9.584 -31.821 1.00 57.75 167 ARG A C 1
ATOM 1307 O O . ARG A 1 167 ? -18.478 -10.478 -32.421 1.00 57.75 167 ARG A O 1
ATOM 1314 N N . MET A 1 168 ? -17.823 -9.550 -30.493 1.00 65.19 168 MET A N 1
ATOM 1315 C CA . MET A 1 168 ? -18.750 -10.300 -29.638 1.00 65.19 168 MET A CA 1
ATOM 1316 C C . MET A 1 168 ? -19.870 -9.333 -29.272 1.00 65.19 168 MET A C 1
ATOM 1318 O O . MET A 1 168 ? -19.660 -8.408 -28.491 1.00 65.19 168 MET A O 1
ATOM 1322 N N . SER A 1 169 ? -21.020 -9.502 -29.917 1.00 67.19 169 SER A N 1
ATOM 1323 C CA . SER A 1 169 ? -22.253 -8.824 -29.527 1.00 67.19 169 SER A CA 1
ATOM 1324 C C . SER A 1 169 ? -22.860 -9.536 -28.311 1.00 67.19 169 SER A C 1
ATOM 1326 O O . SER A 1 169 ? -22.824 -10.767 -28.269 1.00 67.19 169 SER A O 1
ATOM 1328 N N . PRO A 1 170 ? -23.433 -8.801 -27.348 1.00 73.44 170 PRO A N 1
ATOM 1329 C CA . PRO A 1 170 ? -24.179 -9.386 -26.245 1.00 73.44 170 PRO A CA 1
ATOM 1330 C C . PRO A 1 170 ? -25.562 -9.847 -26.720 1.00 73.44 170 PRO A C 1
ATOM 1332 O O . PRO A 1 170 ? -26.252 -9.129 -27.443 1.00 73.44 170 PRO A O 1
ATOM 1335 N N . SER A 1 171 ? -25.964 -11.043 -26.300 1.00 70.75 171 SER A N 1
ATOM 1336 C CA . SER A 1 171 ? -27.348 -11.508 -26.361 1.00 70.75 171 SER A CA 1
ATOM 1337 C C . SER A 1 171 ? -28.076 -11.098 -25.078 1.00 70.75 171 SER A C 1
ATOM 1339 O O . SER A 1 171 ? -27.712 -11.550 -23.994 1.00 70.75 171 SER A O 1
ATOM 1341 N N . THR A 1 172 ? -29.089 -10.254 -25.222 1.00 72.19 172 THR A N 1
ATOM 1342 C CA . THR A 1 172 ? -30.212 -10.052 -24.285 1.00 72.19 172 THR A CA 1
ATOM 1343 C C . THR A 1 172 ? -31.428 -10.857 -24.780 1.00 72.19 172 THR A C 1
ATOM 1345 O O . THR A 1 172 ? -31.399 -11.291 -25.939 1.00 72.19 172 THR A O 1
ATOM 1348 N N . PRO A 1 173 ? -32.520 -11.021 -24.004 1.00 73.75 173 PRO A N 1
ATOM 1349 C CA . PRO A 1 173 ? -32.845 -10.470 -22.678 1.00 73.75 173 PRO A CA 1
ATOM 1350 C C . PRO A 1 173 ? -32.755 -11.471 -21.518 1.00 73.75 173 PRO A C 1
ATOM 1352 O O . PRO A 1 173 ? -33.045 -12.669 -21.727 1.00 73.75 173 PRO A O 1
#

Sequence (173 aa):
MSMSIFSETEILLDLSSASAVPVPFNMPSRILFFHLLIWESLCTGAEAVLKAKLSTVRHAKHKATIFRISNCHALLAKYDFNNYAKLPEFPDDLLQDKQQHFQALVEEDCQTMKLSFQAAVDAADTSSRSVAISVIMCQQSWLQFSSLPSQSSTSLSTRTMCSRQRRMSPSTP